Protein AF-W6TSV6-F1 (afdb_monomer_lite)

Radius of gyration: 14.74 Å; chains: 1; bounding box: 38×31×36 Å

Sequence (101 aa):
MAKKYITNPTQRYDGPDFEEYCISASKYLSANRDRVSCVSCPLNNLCIPGFEEQVRKLQNGENPSLTEGCSFKPEQLTTDSLFEGLNEEQINFVKKHIPNL

Secondary structure (DSSP, 8-state):
-PPPPP--TTS---S---EEEEGGGTEEEETTS--HHHHSSTTHHHHHHHHHHHHHHHHTT----SSTT----GGG--HHHHTTT--HHHHHHHHHHSTT-

Foldseek 3Di:
DQDQWDLP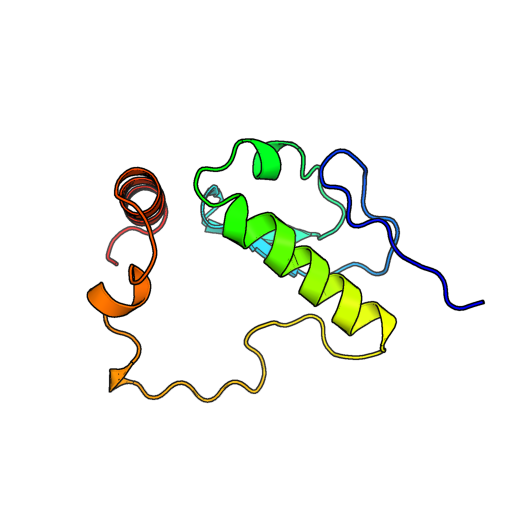LQDFTDDDWDWDQDLQVRDTDISRDRRPVLCVDLVVVPVSVLSVQLSVCVSVVHHSDPCVPDDDDPVCPDLVNVCPPPDPVRNVSNCVRDPPD

Structure (mmCIF, N/CA/C/O backbone):
data_AF-W6TSV6-F1
#
_entry.id   AF-W6TSV6-F1
#
loop_
_atom_site.group_PDB
_atom_site.id
_atom_site.type_symbol
_atom_site.label_atom_id
_atom_site.label_alt_id
_atom_site.label_comp_id
_atom_site.label_asym_id
_atom_site.label_entity_id
_atom_site.label_seq_id
_atom_site.pdbx_PDB_ins_code
_atom_site.Cartn_x
_atom_site.Cartn_y
_atom_site.Cartn_z
_atom_site.occupancy
_atom_site.B_iso_or_equiv
_atom_site.auth_seq_id
_atom_site.auth_comp_id
_atom_site.auth_asym_id
_atom_site.auth_atom_id
_atom_site.pdbx_PDB_model_num
ATOM 1 N N . MET A 1 1 ? 21.525 -5.523 -20.025 1.00 47.25 1 MET A N 1
ATOM 2 C CA . MET A 1 1 ? 21.334 -4.814 -18.741 1.00 47.25 1 MET A CA 1
ATOM 3 C C . MET A 1 1 ? 19.856 -4.889 -18.408 1.00 47.25 1 MET A C 1
ATOM 5 O O . MET A 1 1 ? 19.064 -4.497 -19.255 1.00 47.25 1 MET A O 1
ATOM 9 N N . ALA A 1 2 ? 19.473 -5.464 -17.265 1.00 59.97 2 ALA A N 1
ATOM 10 C CA . ALA A 1 2 ? 18.070 -5.457 -16.850 1.00 59.97 2 ALA A CA 1
ATOM 11 C C . ALA A 1 2 ? 17.647 -4.003 -16.592 1.00 59.97 2 ALA A C 1
ATOM 13 O O . ALA A 1 2 ? 18.373 -3.260 -15.928 1.00 59.97 2 ALA A O 1
ATOM 14 N N . LYS A 1 3 ? 16.524 -3.574 -17.174 1.00 66.19 3 LYS A N 1
ATOM 15 C CA . LYS A 1 3 ? 16.005 -2.217 -16.978 1.00 66.19 3 LYS A CA 1
ATOM 16 C C . LYS A 1 3 ? 15.645 -2.055 -15.495 1.00 66.19 3 LYS A C 1
ATOM 18 O O . LYS A 1 3 ? 14.919 -2.885 -14.950 1.00 66.19 3 LYS A O 1
ATOM 23 N N . LYS A 1 4 ? 16.173 -1.016 -14.836 1.00 82.56 4 LYS A N 1
ATOM 24 C CA . LYS A 1 4 ? 15.778 -0.660 -13.468 1.00 82.56 4 LYS A CA 1
ATOM 25 C C . LYS A 1 4 ? 14.680 0.388 -13.526 1.00 82.56 4 LYS A C 1
ATOM 27 O O . LYS A 1 4 ? 14.906 1.443 -14.108 1.00 82.56 4 LYS A O 1
ATOM 32 N N . TYR A 1 5 ? 13.514 0.075 -12.970 1.00 87.19 5 TYR A N 1
ATOM 33 C CA . TYR A 1 5 ? 12.394 1.011 -12.954 1.00 87.19 5 TYR A CA 1
ATOM 34 C C . TYR A 1 5 ? 12.555 2.043 -11.836 1.00 87.19 5 TYR A C 1
ATOM 36 O O . TYR A 1 5 ? 13.168 1.768 -10.800 1.00 87.19 5 TYR A O 1
ATOM 44 N N . ILE A 1 6 ? 12.009 3.236 -12.054 1.00 84.94 6 ILE A N 1
ATOM 45 C CA . ILE A 1 6 ? 12.103 4.352 -11.107 1.00 84.94 6 ILE A CA 1
ATOM 46 C C . ILE A 1 6 ? 11.154 4.127 -9.925 1.00 84.94 6 ILE A C 1
ATOM 48 O O . ILE A 1 6 ? 9.943 4.090 -10.107 1.00 84.94 6 ILE A O 1
ATOM 52 N N . THR A 1 7 ? 11.683 4.041 -8.703 1.00 86.06 7 THR A N 1
ATOM 53 C CA . THR A 1 7 ? 10.860 3.932 -7.483 1.00 86.06 7 THR A CA 1
ATOM 54 C C . THR A 1 7 ? 10.670 5.249 -6.730 1.00 86.06 7 THR A C 1
ATOM 56 O O . THR A 1 7 ? 9.887 5.311 -5.784 1.00 86.06 7 THR A O 1
ATOM 59 N N . ASN A 1 8 ? 11.366 6.312 -7.146 1.00 85.94 8 ASN A N 1
ATOM 60 C CA . ASN A 1 8 ? 11.317 7.616 -6.494 1.00 85.94 8 ASN A CA 1
ATOM 61 C C . ASN A 1 8 ? 9.890 8.202 -6.556 1.00 85.94 8 ASN A C 1
ATOM 63 O O . ASN A 1 8 ? 9.406 8.457 -7.658 1.00 85.94 8 ASN A O 1
ATOM 67 N N . PRO A 1 9 ? 9.226 8.476 -5.415 1.00 84.50 9 PRO A N 1
ATOM 68 C CA . PRO A 1 9 ? 7.840 8.944 -5.396 1.00 84.50 9 PRO A CA 1
ATOM 69 C C . PRO A 1 9 ? 7.643 10.346 -5.991 1.00 84.50 9 PRO A C 1
ATOM 71 O O . PRO A 1 9 ? 6.511 10.715 -6.290 1.00 84.50 9 PRO A O 1
ATOM 74 N N . THR A 1 10 ? 8.713 11.130 -6.180 1.00 86.88 10 THR A N 1
ATOM 75 C CA . THR A 1 10 ? 8.654 12.446 -6.846 1.00 86.88 10 THR A CA 1
ATOM 76 C C . THR A 1 10 ? 8.837 12.372 -8.361 1.00 86.88 10 THR A C 1
ATOM 78 O O . THR A 1 10 ? 8.819 13.395 -9.045 1.00 86.88 10 THR A O 1
ATOM 81 N N . GLN A 1 11 ? 9.016 11.168 -8.900 1.00 87.38 11 GLN A N 1
ATOM 82 C CA . GLN A 1 11 ? 9.155 10.907 -10.323 1.00 87.38 11 GLN A CA 1
ATOM 83 C C . GLN A 1 11 ? 8.077 9.922 -10.766 1.00 87.38 11 GLN A C 1
ATOM 85 O O . GLN A 1 11 ? 7.600 9.089 -9.998 1.00 87.38 11 GLN A O 1
ATOM 90 N N . ARG A 1 12 ? 7.684 10.013 -12.036 1.00 84.88 12 ARG A N 1
ATOM 91 C CA . ARG A 1 12 ? 6.728 9.066 -12.599 1.00 84.88 12 ARG A CA 1
ATOM 92 C C . ARG A 1 12 ? 7.406 7.712 -12.796 1.00 84.88 12 ARG A C 1
ATOM 94 O O . ARG A 1 12 ? 8.501 7.650 -13.353 1.00 84.88 12 ARG A O 1
ATOM 101 N N . TYR A 1 13 ? 6.736 6.651 -12.363 1.00 89.00 13 TYR A N 1
ATOM 102 C CA . TYR A 1 13 ? 7.130 5.280 -12.667 1.00 89.00 13 TYR A CA 1
ATOM 103 C C . TYR A 1 13 ? 7.128 5.040 -14.188 1.00 89.00 13 TYR A C 1
ATOM 105 O O . TYR A 1 13 ? 6.304 5.604 -14.909 1.00 89.00 13 TYR A O 1
ATOM 113 N N . ASP A 1 14 ? 8.085 4.248 -14.677 1.00 87.88 14 ASP A N 1
ATOM 114 C CA . ASP A 1 14 ? 8.357 4.038 -16.108 1.00 87.88 14 ASP A CA 1
ATOM 115 C C . ASP A 1 14 ? 8.350 2.549 -16.522 1.00 87.88 14 ASP A C 1
ATOM 117 O O . ASP A 1 14 ? 8.905 2.167 -17.566 1.00 87.88 14 ASP A O 1
ATOM 121 N N . GLY A 1 15 ? 7.771 1.693 -15.678 1.00 88.62 15 GLY A N 1
ATOM 122 C CA . GLY A 1 15 ? 7.675 0.251 -15.896 1.00 88.62 15 GLY A CA 1
ATOM 123 C C . GLY A 1 15 ? 6.269 -0.242 -16.267 1.00 88.62 15 GLY A C 1
ATOM 124 O O . GLY A 1 15 ? 5.382 0.562 -16.566 1.00 88.62 15 GLY A O 1
ATOM 125 N N . PRO A 1 16 ? 6.072 -1.574 -16.310 1.00 90.12 16 PRO A N 1
ATOM 126 C CA . PRO A 1 16 ? 4.781 -2.199 -16.582 1.00 90.12 16 PRO A CA 1
ATOM 127 C C . PRO A 1 16 ? 3.724 -1.780 -15.566 1.00 90.12 16 PRO A C 1
ATOM 129 O O . PRO A 1 16 ? 3.991 -1.757 -14.369 1.00 90.12 16 PRO A O 1
ATOM 132 N N . ASP A 1 17 ? 2.519 -1.478 -16.037 1.00 89.75 17 ASP A N 1
ATOM 133 C CA . ASP A 1 17 ? 1.442 -1.060 -15.147 1.00 89.75 17 ASP A CA 1
ATOM 134 C C . ASP A 1 17 ? 0.995 -2.196 -14.212 1.00 89.75 17 ASP A C 1
ATOM 136 O O . ASP A 1 17 ? 0.964 -3.365 -14.599 1.00 89.75 17 ASP A O 1
ATOM 140 N N . PHE A 1 18 ? 0.637 -1.829 -12.985 1.00 91.94 18 PHE A N 1
ATOM 141 C CA . PHE A 1 18 ? 0.033 -2.704 -11.984 1.00 91.94 18 PHE A CA 1
ATOM 142 C C . PHE A 1 18 ? -0.855 -1.8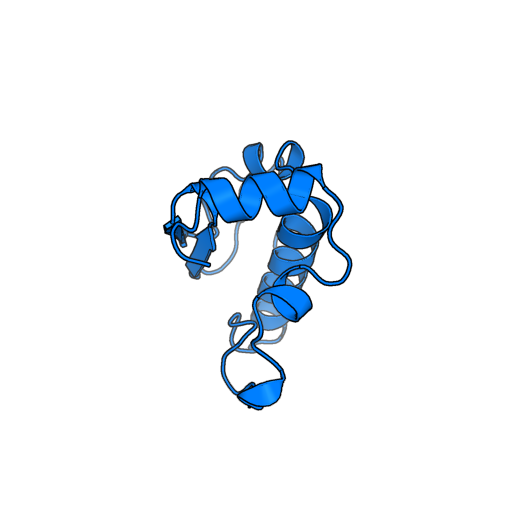80 -11.047 1.00 91.94 18 PHE A C 1
ATOM 144 O O . PHE A 1 18 ? -0.769 -0.649 -11.011 1.00 91.94 18 PHE A O 1
ATOM 151 N N . GLU A 1 19 ? -1.704 -2.561 -10.281 1.00 91.19 19 GLU A N 1
ATOM 152 C CA . GLU A 1 19 ? -2.614 -1.920 -9.336 1.00 91.19 19 GLU A CA 1
ATOM 153 C C . GLU A 1 19 ? -2.065 -1.931 -7.904 1.00 91.19 19 GLU A C 1
ATOM 155 O O . GLU A 1 19 ? -1.597 -2.946 -7.387 1.00 91.19 19 GLU A O 1
ATOM 160 N N . GLU A 1 20 ? -2.159 -0.782 -7.240 1.00 89.56 20 GLU A N 1
ATOM 161 C CA . GLU A 1 20 ? -1.834 -0.593 -5.827 1.00 89.56 20 GLU A CA 1
ATOM 162 C C . GLU A 1 20 ? -3.087 -0.096 -5.103 1.00 89.56 20 GLU A C 1
ATOM 164 O O . GLU A 1 20 ? -3.743 0.847 -5.558 1.00 89.56 20 GLU A O 1
ATOM 169 N N . TYR A 1 21 ? -3.430 -0.701 -3.964 1.00 87.88 21 TYR A N 1
ATOM 170 C CA . TYR A 1 21 ? -4.548 -0.215 -3.162 1.00 87.88 21 TYR A CA 1
ATOM 171 C C . TYR A 1 21 ? -4.164 1.070 -2.422 1.00 87.88 21 TYR A C 1
ATOM 173 O O . TYR A 1 21 ? -3.203 1.103 -1.654 1.00 87.88 21 TYR A O 1
ATOM 181 N N . CYS A 1 22 ? -4.939 2.134 -2.621 1.00 88.75 22 CYS A N 1
ATOM 182 C CA . CYS A 1 22 ? -4.736 3.414 -1.961 1.00 88.75 22 CYS A CA 1
ATOM 183 C C . CYS A 1 22 ? -5.791 3.620 -0.873 1.00 88.75 22 CYS A C 1
ATOM 185 O O . CYS A 1 22 ? -6.965 3.831 -1.176 1.00 88.75 22 CYS A O 1
ATOM 187 N N . ILE A 1 23 ? -5.359 3.612 0.393 1.00 87.50 23 ILE A N 1
ATOM 188 C CA . ILE A 1 23 ? -6.249 3.751 1.557 1.00 87.50 23 ILE A CA 1
ATOM 189 C C . ILE A 1 23 ? -7.037 5.063 1.508 1.00 87.50 23 ILE A C 1
ATOM 191 O O . ILE A 1 23 ? -8.247 5.035 1.689 1.00 87.50 23 ILE A O 1
ATOM 195 N N . SER A 1 24 ? -6.395 6.199 1.203 1.00 87.75 24 SER A N 1
ATOM 196 C CA . SER A 1 24 ? -7.088 7.499 1.171 1.00 87.75 24 SER A CA 1
ATOM 197 C C . SER A 1 24 ? -8.160 7.602 0.091 1.00 87.75 24 SER A C 1
ATOM 199 O O . SER A 1 24 ? -9.120 8.349 0.254 1.00 87.75 24 SER A O 1
ATOM 201 N N . ALA A 1 25 ? -7.985 6.885 -1.019 1.00 88.56 25 ALA A N 1
ATOM 202 C CA . ALA A 1 25 ? -8.927 6.874 -2.130 1.00 88.56 25 ALA A CA 1
ATOM 203 C C . ALA A 1 25 ? -9.915 5.697 -2.063 1.00 88.56 25 ALA A C 1
ATOM 205 O O . ALA A 1 25 ? -10.794 5.611 -2.922 1.00 88.56 25 ALA A O 1
ATOM 206 N N . SER A 1 26 ? -9.736 4.790 -1.095 1.00 87.88 26 SER A N 1
ATOM 207 C CA . SER A 1 26 ? -10.489 3.544 -0.914 1.00 87.88 26 SER A CA 1
ATOM 208 C C . SER A 1 26 ? -10.657 2.742 -2.214 1.00 87.88 26 SER A C 1
ATOM 210 O O . SER A 1 26 ? -11.728 2.208 -2.498 1.00 87.88 26 SER A O 1
ATOM 212 N N . LYS A 1 27 ? -9.614 2.708 -3.056 1.00 90.75 27 LYS A N 1
ATOM 213 C CA . LYS A 1 27 ? -9.633 2.030 -4.361 1.00 90.75 27 LYS A CA 1
ATOM 214 C C . LYS A 1 27 ? -8.236 1.658 -4.841 1.00 90.75 27 LYS A C 1
ATOM 216 O O . LYS A 1 27 ? -7.239 2.221 -4.388 1.00 90.75 27 LYS A O 1
ATOM 221 N N . TYR A 1 28 ? -8.189 0.758 -5.815 1.00 90.12 28 TYR A N 1
ATOM 222 C CA . TYR A 1 28 ? -6.981 0.463 -6.574 1.00 90.12 28 TYR A CA 1
ATOM 223 C C . TYR A 1 28 ? -6.661 1.602 -7.547 1.00 90.12 28 TYR A C 1
ATOM 225 O O . TYR A 1 28 ? -7.549 2.176 -8.183 1.00 90.12 28 TYR A O 1
ATOM 233 N N . LEU A 1 29 ? -5.385 1.970 -7.615 1.00 91.50 29 LEU A N 1
ATOM 234 C CA . LEU A 1 29 ? -4.857 2.989 -8.512 1.00 91.50 29 LEU A CA 1
ATOM 235 C C . LEU A 1 29 ? -3.690 2.417 -9.320 1.00 91.50 29 LEU A C 1
ATOM 237 O O . LEU A 1 29 ? -2.913 1.615 -8.806 1.00 91.50 29 LEU A O 1
ATOM 241 N N . SER A 1 30 ? -3.521 2.905 -10.550 1.00 91.69 30 SER A N 1
ATOM 242 C CA . SER A 1 30 ? -2.362 2.572 -11.388 1.00 91.69 30 SER A CA 1
ATOM 243 C C . SER A 1 30 ? -1.042 2.985 -10.722 1.00 91.69 30 SER A C 1
ATOM 245 O O . SER A 1 30 ? -0.935 4.043 -10.083 1.00 91.69 30 SER A O 1
ATOM 247 N N . ALA A 1 31 ? -0.016 2.157 -10.915 1.00 90.25 31 ALA A N 1
ATOM 248 C CA . ALA A 1 31 ? 1.363 2.407 -10.506 1.00 90.25 31 ALA A CA 1
ATOM 249 C C . ALA A 1 31 ? 1.978 3.651 -11.176 1.00 90.25 31 ALA A C 1
ATOM 251 O O . ALA A 1 31 ? 2.840 4.307 -10.595 1.00 90.25 31 ALA A O 1
ATOM 252 N N . ASN A 1 32 ? 1.498 4.023 -12.368 1.00 89.00 32 ASN A N 1
ATOM 253 C CA . ASN A 1 32 ? 1.994 5.151 -13.167 1.00 89.00 32 ASN A CA 1
ATOM 254 C C . ASN A 1 32 ? 1.431 6.525 -12.760 1.00 89.00 32 ASN A C 1
ATOM 256 O O . ASN A 1 32 ? 1.647 7.515 -13.474 1.00 89.00 32 ASN A O 1
ATOM 260 N N . ARG A 1 33 ? 0.663 6.597 -11.668 1.00 89.75 33 ARG 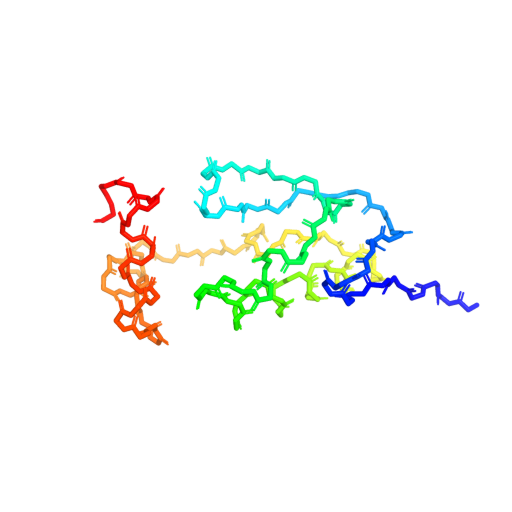A N 1
ATOM 261 C CA . ARG A 1 33 ? 0.097 7.848 -11.142 1.00 89.75 33 ARG A CA 1
ATOM 262 C C . ARG A 1 33 ? 1.168 8.761 -10.539 1.00 89.75 33 ARG A C 1
ATOM 264 O O . ARG A 1 33 ? 2.285 8.333 -10.267 1.00 89.75 33 ARG A O 1
ATOM 271 N N . ASP A 1 34 ? 0.796 10.010 -10.275 1.00 86.81 34 ASP A N 1
ATOM 272 C CA . ASP A 1 34 ? 1.594 10.886 -9.418 1.00 86.81 34 ASP A CA 1
ATOM 273 C C . ASP A 1 34 ? 1.578 10.354 -7.973 1.00 86.81 34 ASP A C 1
ATOM 275 O O . ASP A 1 34 ? 0.512 10.175 -7.378 1.00 86.81 34 ASP A O 1
ATOM 279 N N . ARG A 1 35 ? 2.764 10.054 -7.431 1.00 87.44 35 ARG A N 1
ATOM 280 C CA . ARG A 1 35 ? 2.959 9.501 -6.083 1.00 87.44 35 ARG A CA 1
ATOM 281 C C . ARG A 1 35 ? 3.565 10.523 -5.119 1.00 87.44 35 ARG A C 1
ATOM 283 O O . ARG A 1 35 ? 3.849 10.161 -3.977 1.00 87.44 35 ARG A O 1
ATOM 290 N N . VAL A 1 36 ? 3.669 11.800 -5.506 1.00 87.06 36 VAL A N 1
ATOM 291 C CA . VAL A 1 36 ? 4.125 12.885 -4.619 1.00 87.06 36 VAL A CA 1
ATOM 292 C C . VAL A 1 36 ? 3.273 12.936 -3.349 1.00 87.06 36 VAL A C 1
ATOM 294 O O . VAL A 1 36 ? 3.803 13.118 -2.255 1.00 87.06 36 VAL A O 1
ATOM 297 N N . SER A 1 37 ? 1.967 12.663 -3.452 1.00 85.06 37 SER A N 1
ATOM 298 C CA . SER A 1 37 ? 1.073 12.597 -2.290 1.00 85.06 37 SER A CA 1
ATOM 299 C C . SER A 1 37 ? 1.411 11.474 -1.300 1.00 85.06 37 SER A C 1
ATOM 301 O O . S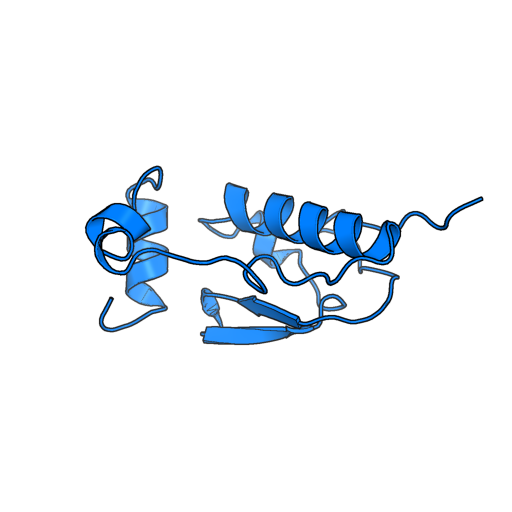ER A 1 37 ? 1.020 11.563 -0.141 1.00 85.06 37 SER A O 1
ATOM 303 N N . CYS A 1 38 ? 2.122 10.414 -1.710 1.00 86.69 38 CYS A N 1
ATOM 304 C CA . CYS A 1 38 ? 2.585 9.386 -0.772 1.00 86.69 38 CYS A CA 1
ATOM 305 C C . CYS A 1 38 ? 3.737 9.870 0.110 1.00 86.69 38 CYS A C 1
ATOM 307 O O . CYS A 1 38 ? 3.916 9.309 1.184 1.00 86.69 38 CYS A O 1
ATOM 309 N N . VAL A 1 39 ? 4.476 10.913 -0.281 1.00 88.19 39 VAL A N 1
ATOM 310 C CA . VAL A 1 39 ? 5.553 11.486 0.546 1.00 88.19 39 VAL A CA 1
ATOM 311 C C . VAL A 1 39 ? 4.981 12.161 1.795 1.00 88.19 39 VAL A C 1
ATOM 313 O O . VAL A 1 39 ? 5.533 12.013 2.884 1.00 88.19 39 VAL A O 1
ATOM 316 N N . SER A 1 40 ? 3.854 12.860 1.649 1.00 88.19 40 SER A N 1
ATOM 317 C CA . SER A 1 40 ? 3.152 13.556 2.735 1.00 88.19 40 SER A CA 1
ATOM 318 C C . SER A 1 40 ? 2.024 12.738 3.377 1.00 88.19 40 SER A C 1
ATOM 320 O O . SER A 1 40 ? 1.312 13.246 4.241 1.00 88.19 40 SER A O 1
ATOM 322 N N . CYS A 1 41 ? 1.837 11.482 2.966 1.00 89.38 41 CYS A N 1
ATOM 323 C CA . CYS A 1 41 ? 0.858 10.581 3.566 1.00 89.38 41 CYS A CA 1
ATOM 324 C C . CYS A 1 41 ? 1.295 10.191 4.992 1.00 89.38 41 CYS A C 1
ATOM 326 O O . CYS A 1 41 ? 2.461 9.839 5.172 1.00 89.38 41 CYS A O 1
ATOM 328 N N . PRO A 1 42 ? 0.387 10.137 5.987 1.00 93.31 42 PRO A N 1
ATOM 329 C CA . PRO A 1 42 ? 0.716 9.621 7.322 1.00 93.31 42 PRO A CA 1
ATOM 330 C C . PRO A 1 42 ? 1.310 8.202 7.311 1.00 93.31 42 PRO A C 1
ATOM 332 O O . PRO A 1 42 ? 2.130 7.856 8.156 1.00 93.31 42 PRO A O 1
ATOM 335 N N . LEU A 1 43 ? 0.940 7.386 6.317 1.00 92.62 43 LEU A N 1
ATOM 336 C CA . LEU A 1 43 ? 1.465 6.033 6.095 1.00 92.62 43 LEU A CA 1
ATOM 337 C C . LEU A 1 43 ? 2.626 6.000 5.079 1.00 92.62 43 LEU A C 1
ATOM 339 O O . LEU A 1 43 ? 2.808 4.995 4.392 1.00 92.62 43 LEU A O 1
ATOM 343 N N . ASN A 1 44 ? 3.390 7.087 4.903 1.00 91.12 44 ASN A N 1
ATOM 344 C CA . ASN A 1 44 ? 4.488 7.144 3.921 1.00 91.12 44 ASN A CA 1
ATOM 345 C C . ASN A 1 44 ? 5.551 6.051 4.139 1.00 91.12 44 ASN A C 1
ATOM 347 O O . ASN A 1 44 ? 6.055 5.473 3.175 1.00 91.12 44 ASN A O 1
ATOM 351 N N . ASN A 1 45 ? 5.808 5.716 5.402 1.00 90.06 45 ASN A N 1
ATOM 352 C CA . ASN A 1 45 ? 6.700 4.666 5.875 1.00 90.06 45 ASN A CA 1
ATOM 353 C C . ASN A 1 45 ? 6.255 3.260 5.441 1.00 90.06 45 ASN A C 1
ATOM 355 O O . ASN A 1 45 ? 7.055 2.335 5.509 1.00 90.06 45 ASN A O 1
ATOM 359 N N . LEU A 1 46 ? 5.008 3.105 4.985 1.00 89.25 46 LEU A N 1
ATOM 360 C CA . LEU A 1 46 ? 4.474 1.877 4.400 1.00 89.25 46 LEU A CA 1
ATOM 361 C C . LEU A 1 46 ? 4.248 2.017 2.885 1.00 89.25 46 LEU A C 1
ATOM 363 O O . LEU A 1 46 ? 4.606 1.110 2.138 1.00 89.25 46 LEU A O 1
ATOM 367 N N . CYS A 1 47 ? 3.712 3.154 2.411 1.00 88.88 47 CYS A N 1
ATOM 368 C CA . CYS A 1 47 ? 3.419 3.378 0.984 1.00 88.88 47 CYS A CA 1
ATOM 369 C C . CYS A 1 47 ? 4.682 3.306 0.109 1.00 88.88 47 CYS A C 1
ATOM 371 O O . CYS A 1 47 ? 4.660 2.722 -0.978 1.00 88.88 47 CYS A O 1
ATOM 373 N N . ILE A 1 48 ? 5.783 3.929 0.548 1.00 90.50 48 ILE A N 1
ATOM 374 C CA . ILE A 1 48 ? 7.008 3.985 -0.260 1.00 90.50 48 ILE A CA 1
ATOM 375 C C . ILE A 1 48 ? 7.676 2.601 -0.314 1.00 90.50 48 ILE A C 1
ATOM 377 O O . ILE A 1 48 ? 7.829 2.094 -1.429 1.00 90.50 48 ILE A O 1
ATOM 381 N N . PRO A 1 49 ? 7.978 1.932 0.820 1.00 92.00 49 PRO A N 1
ATOM 382 C CA . PRO A 1 49 ? 8.610 0.613 0.780 1.00 92.00 49 PRO A CA 1
ATOM 383 C C . PRO A 1 49 ? 7.726 -0.462 0.143 1.00 92.00 49 PRO A C 1
ATOM 385 O O . PRO A 1 49 ? 8.231 -1.325 -0.570 1.00 92.00 49 PRO A O 1
ATOM 388 N N . GLY A 1 50 ? 6.404 -0.397 0.349 1.00 92.00 50 GLY A N 1
ATOM 389 C CA . GLY A 1 50 ? 5.464 -1.316 -0.291 1.00 92.00 50 GLY A CA 1
ATOM 390 C C . GLY A 1 50 ? 5.594 -1.271 -1.811 1.00 92.00 50 GLY A C 1
ATOM 391 O O . GLY A 1 50 ? 5.779 -2.301 -2.447 1.00 92.00 50 GLY A O 1
ATOM 392 N N . PHE A 1 51 ? 5.607 -0.077 -2.398 1.00 92.88 51 PHE A N 1
ATOM 393 C CA . PHE A 1 51 ? 5.786 0.067 -3.841 1.00 92.88 51 PHE A CA 1
ATOM 394 C C . PHE A 1 51 ? 7.167 -0.326 -4.339 1.00 92.88 51 PHE A C 1
ATOM 396 O O . PHE A 1 51 ? 7.273 -0.943 -5.396 1.00 92.88 51 PHE A O 1
ATOM 403 N N . GLU A 1 52 ? 8.222 0.008 -3.597 1.00 93.50 52 GLU A N 1
ATOM 404 C CA . GLU A 1 52 ? 9.572 -0.455 -3.921 1.00 93.50 52 GLU A CA 1
ATOM 405 C C . GLU A 1 52 ? 9.619 -1.981 -4.025 1.00 93.50 52 GLU A C 1
ATOM 407 O O . GLU A 1 52 ? 10.207 -2.510 -4.967 1.00 93.50 52 GLU A O 1
ATOM 412 N N . GLU A 1 53 ? 8.930 -2.683 -3.125 1.00 94.19 53 GLU A N 1
ATOM 413 C CA . GLU A 1 53 ? 8.822 -4.139 -3.148 1.00 94.19 53 GLU A CA 1
ATOM 414 C C . GLU A 1 53 ? 8.004 -4.653 -4.344 1.00 94.19 53 GLU A C 1
ATOM 416 O O . GLU A 1 53 ? 8.430 -5.595 -5.014 1.00 94.19 53 GLU A O 1
ATOM 421 N N . GLN A 1 54 ? 6.873 -4.025 -4.680 1.00 93.31 54 GLN A N 1
ATOM 422 C CA . GLN A 1 54 ? 6.090 -4.396 -5.871 1.00 93.31 54 GLN A CA 1
ATOM 423 C C . GLN A 1 54 ? 6.902 -4.219 -7.161 1.00 93.31 54 GLN A C 1
ATOM 425 O O . GLN A 1 54 ? 6.901 -5.087 -8.038 1.00 93.31 54 GLN A O 1
ATOM 430 N N . VAL A 1 55 ? 7.649 -3.117 -7.263 1.00 93.75 55 VAL A N 1
ATOM 431 C CA . VAL A 1 55 ? 8.550 -2.862 -8.389 1.00 93.75 55 VAL A CA 1
ATOM 432 C C . VAL A 1 55 ? 9.688 -3.881 -8.406 1.00 93.75 55 VAL A C 1
ATOM 434 O O . VAL A 1 55 ? 9.980 -4.429 -9.467 1.00 93.75 55 VAL A O 1
ATOM 437 N N . ARG A 1 56 ? 10.290 -4.202 -7.253 1.00 93.75 56 ARG A N 1
ATOM 438 C CA . ARG A 1 56 ? 11.330 -5.236 -7.139 1.00 93.75 56 ARG A CA 1
ATOM 439 C C . ARG A 1 56 ? 10.830 -6.593 -7.644 1.00 93.75 56 ARG A C 1
ATOM 441 O O . ARG A 1 56 ? 11.528 -7.232 -8.429 1.00 93.75 56 ARG A O 1
ATOM 448 N N . LYS A 1 57 ? 9.621 -7.005 -7.246 1.00 92.62 57 LYS A N 1
ATOM 449 C CA . LYS A 1 57 ? 8.952 -8.225 -7.727 1.00 92.62 57 LYS A CA 1
ATOM 450 C C . LYS A 1 57 ? 8.810 -8.219 -9.248 1.00 92.62 57 LYS A C 1
ATOM 452 O O . LYS A 1 57 ? 9.285 -9.140 -9.908 1.00 92.62 57 LYS A O 1
ATOM 457 N N . LEU A 1 58 ? 8.277 -7.140 -9.822 1.00 91.81 58 LEU A N 1
ATOM 458 C CA . LEU A 1 58 ? 8.147 -6.999 -11.279 1.00 91.81 58 LEU A CA 1
ATOM 459 C C . LEU A 1 58 ? 9.482 -7.085 -12.012 1.00 91.81 58 LEU A C 1
ATOM 461 O O . LEU A 1 58 ? 9.578 -7.738 -13.049 1.00 91.81 58 LEU A O 1
ATOM 465 N N . GLN A 1 59 ? 10.525 -6.450 -11.480 1.00 90.56 59 GLN A N 1
ATOM 466 C CA . GLN A 1 59 ? 11.860 -6.510 -12.073 1.00 90.56 59 GLN A CA 1
ATOM 467 C C . GLN A 1 59 ? 12.439 -7.928 -12.101 1.00 90.56 59 GLN A C 1
ATOM 469 O O . GLN A 1 59 ? 13.240 -8.237 -12.982 1.00 90.56 59 GLN A O 1
ATOM 474 N N . ASN A 1 60 ? 12.018 -8.781 -11.170 1.00 90.94 60 ASN A N 1
ATOM 475 C CA . ASN A 1 60 ? 12.392 -10.188 -11.115 1.00 90.94 60 ASN A CA 1
ATOM 476 C C . ASN A 1 60 ? 11.472 -11.100 -11.946 1.00 90.94 60 ASN A C 1
ATOM 478 O O . ASN A 1 60 ? 11.689 -12.309 -11.975 1.00 90.94 60 ASN A O 1
ATOM 482 N N . GLY A 1 61 ? 10.450 -10.553 -12.613 1.00 90.62 61 GLY A N 1
ATOM 483 C CA . GLY A 1 61 ? 9.427 -11.345 -13.301 1.00 90.62 61 GLY A CA 1
ATOM 484 C C . GLY A 1 61 ? 8.442 -12.035 -12.351 1.00 90.62 61 GLY A C 1
ATOM 485 O O . GLY A 1 61 ? 7.794 -13.002 -12.744 1.00 90.62 61 GLY A O 1
ATOM 486 N N . GLU A 1 62 ? 8.338 -11.564 -11.108 1.00 91.69 62 GLU A N 1
ATOM 487 C CA . GLU A 1 62 ? 7.373 -12.031 -10.111 1.00 91.69 62 GLU A CA 1
ATOM 488 C C . GLU A 1 62 ? 6.066 -11.216 -10.188 1.00 91.69 62 GLU A C 1
ATOM 490 O O . GLU A 1 62 ? 6.029 -10.099 -10.712 1.00 91.69 62 GLU A O 1
ATOM 495 N N . ASN A 1 63 ? 4.985 -11.754 -9.616 1.00 90.75 63 ASN A N 1
ATOM 496 C CA . ASN A 1 63 ? 3.729 -11.023 -9.456 1.00 90.75 63 ASN A CA 1
ATOM 497 C C . ASN A 1 63 ? 3.918 -9.851 -8.458 1.00 90.75 63 ASN A C 1
ATOM 499 O O . ASN A 1 63 ? 4.387 -10.101 -7.345 1.00 90.75 63 ASN A O 1
ATOM 503 N N . PRO A 1 64 ? 3.554 -8.595 -8.806 1.00 92.12 64 PRO A N 1
ATOM 504 C CA . PRO A 1 64 ? 3.666 -7.433 -7.914 1.00 92.12 64 PRO A CA 1
ATOM 505 C C . PRO A 1 64 ? 2.707 -7.446 -6.721 1.00 92.12 64 PRO A C 1
ATOM 507 O O . PRO A 1 64 ? 2.787 -6.557 -5.875 1.00 92.12 64 PRO A O 1
ATOM 510 N N . SER A 1 65 ? 1.764 -8.381 -6.639 1.00 90.31 65 SER A N 1
ATOM 511 C CA . SER A 1 65 ? 0.872 -8.471 -5.490 1.00 90.31 65 SER A CA 1
ATOM 512 C C . SER A 1 65 ? 1.656 -8.780 -4.211 1.00 90.31 65 SER A C 1
ATOM 514 O O . SER A 1 65 ? 2.436 -9.731 -4.143 1.00 90.31 65 SER A O 1
ATOM 516 N N . LEU A 1 66 ? 1.443 -7.961 -3.178 1.00 88.12 66 LEU A N 1
ATOM 517 C CA . LEU A 1 66 ? 2.046 -8.161 -1.855 1.00 88.12 66 LEU A CA 1
ATOM 518 C C . LEU A 1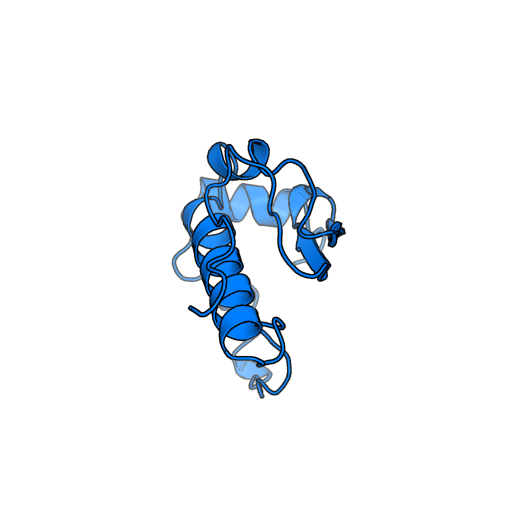 66 ? 1.282 -9.184 -1.009 1.00 88.12 66 LEU A C 1
ATOM 520 O O . LEU A 1 66 ? 1.792 -9.629 0.014 1.00 88.12 66 LEU A O 1
ATOM 524 N N . THR A 1 67 ? 0.057 -9.524 -1.411 1.00 84.25 67 THR A N 1
ATOM 525 C CA . THR A 1 67 ? -0.858 -10.371 -0.636 1.00 84.25 67 THR A CA 1
ATOM 526 C C . THR A 1 67 ? -1.260 -11.645 -1.368 1.00 84.25 67 THR A C 1
ATOM 528 O O . THR A 1 67 ? -1.772 -12.572 -0.740 1.00 84.25 67 THR A O 1
ATOM 531 N N . GLU A 1 68 ? -1.047 -11.731 -2.682 1.00 83.19 68 GLU A N 1
ATOM 532 C CA . GLU A 1 68 ? -1.380 -12.934 -3.441 1.00 83.19 68 GLU A CA 1
ATOM 533 C C . GLU A 1 68 ? -0.507 -14.110 -2.995 1.00 83.19 68 GLU A C 1
ATOM 535 O O . GLU A 1 68 ? 0.717 -14.016 -2.928 1.00 83.19 68 GLU A O 1
ATOM 540 N N . GLY A 1 69 ? -1.157 -15.225 -2.661 1.00 76.94 69 GLY A N 1
ATOM 541 C CA . GLY A 1 69 ? -0.492 -16.412 -2.123 1.00 76.94 69 GLY A CA 1
ATOM 542 C C . GLY A 1 69 ? -0.165 -16.338 -0.627 1.00 76.94 69 GLY A C 1
ATOM 543 O O . GLY A 1 69 ? 0.291 -17.334 -0.065 1.00 76.94 69 GLY A O 1
ATOM 544 N N . CYS A 1 70 ? -0.434 -15.217 0.052 1.00 79.31 70 CYS A N 1
ATOM 545 C CA . CYS A 1 70 ? -0.329 -15.144 1.506 1.00 79.31 70 CYS A CA 1
ATOM 546 C C . CYS A 1 70 ? -1.535 -15.832 2.162 1.00 79.31 70 CYS A C 1
ATOM 548 O O . CYS A 1 70 ? -2.683 -15.432 1.974 1.00 79.31 70 CYS A O 1
ATOM 550 N N . SER A 1 71 ? -1.270 -16.859 2.973 1.00 79.81 71 SER A N 1
ATOM 551 C CA . SER A 1 71 ? -2.280 -17.472 3.837 1.00 79.81 71 SER A CA 1
ATOM 552 C C . SER A 1 71 ? -2.279 -16.765 5.186 1.00 79.81 71 SER A C 1
ATOM 554 O O . SER A 1 71 ? -1.403 -17.009 6.016 1.00 79.81 71 SER A O 1
ATOM 556 N N . PHE A 1 72 ? -3.268 -15.907 5.419 1.00 77.81 72 PHE A N 1
ATOM 557 C CA . PHE A 1 72 ? -3.470 -15.275 6.720 1.00 77.81 72 PHE A CA 1
ATOM 558 C C . PHE A 1 72 ? -4.338 -16.168 7.600 1.00 77.81 72 PHE A C 1
ATOM 560 O O . PHE A 1 72 ? -5.373 -16.671 7.159 1.00 77.81 72 PHE A O 1
ATOM 567 N N . LYS A 1 73 ? -3.928 -16.373 8.854 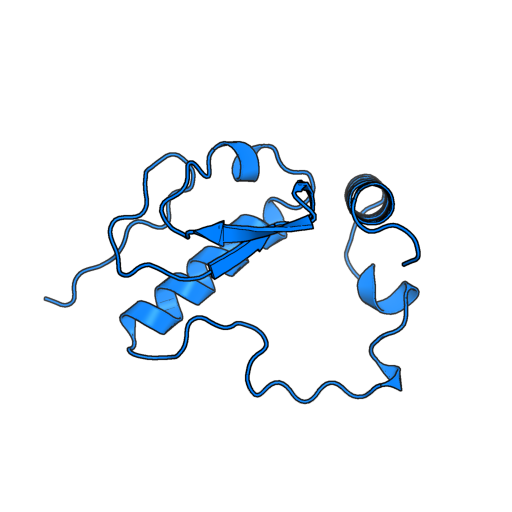1.00 81.00 73 LYS A N 1
ATOM 568 C CA . LYS A 1 73 ? -4.795 -17.033 9.831 1.00 81.00 73 LYS A CA 1
ATOM 569 C C . LYS A 1 73 ? -5.889 -16.047 10.250 1.00 81.00 73 LYS A C 1
ATOM 571 O O . LYS A 1 73 ? -5.544 -14.914 10.584 1.00 81.00 73 LYS A O 1
ATOM 576 N N . PRO A 1 74 ? -7.176 -16.435 10.276 1.00 74.56 74 PRO A N 1
ATOM 577 C CA . PRO A 1 74 ? -8.257 -15.529 10.662 1.00 74.56 74 PRO A CA 1
ATOM 578 C C . PRO A 1 74 ? -8.042 -14.880 12.034 1.00 74.56 74 PRO A C 1
ATOM 580 O O . PRO A 1 74 ? -8.315 -13.696 12.193 1.00 74.56 74 PRO A O 1
ATOM 583 N N . GLU A 1 75 ? -7.470 -15.611 13.001 1.00 78.94 75 GLU A N 1
ATOM 584 C CA . GLU A 1 75 ? -7.151 -15.069 14.329 1.00 78.94 75 GLU A CA 1
ATOM 585 C C . GLU A 1 75 ? -6.095 -13.946 14.335 1.00 78.94 75 GLU A C 1
ATOM 587 O O . GLU A 1 75 ? -5.951 -13.256 15.339 1.00 78.94 75 GLU A O 1
ATOM 592 N N . GLN A 1 76 ? -5.358 -13.750 13.236 1.00 75.44 76 GLN A N 1
ATOM 593 C CA . GLN A 1 76 ? -4.355 -12.689 13.092 1.00 75.44 76 GLN A CA 1
ATOM 594 C C . GLN A 1 76 ? -4.914 -11.416 12.451 1.00 75.44 76 GLN A C 1
ATOM 596 O O . GLN A 1 76 ? -4.206 -10.414 12.399 1.00 75.44 76 GLN A O 1
ATOM 601 N N . LEU A 1 77 ? -6.154 -11.438 11.957 1.00 76.81 77 LEU A N 1
ATOM 602 C CA . LEU A 1 77 ? -6.819 -10.300 11.320 1.00 76.81 77 LEU A CA 1
ATOM 603 C C . LEU A 1 77 ? -7.801 -9.640 12.299 1.00 76.81 77 LEU A C 1
ATOM 605 O O . LEU A 1 77 ? -8.998 -9.557 12.029 1.00 76.81 77 LEU A O 1
ATOM 609 N N . THR A 1 78 ? -7.307 -9.206 13.460 1.00 83.19 78 THR A N 1
ATOM 610 C CA . THR A 1 78 ? -8.091 -8.408 14.411 1.00 83.19 78 THR A CA 1
ATOM 611 C C . THR A 1 78 ? -7.845 -6.921 14.166 1.00 83.19 78 THR A C 1
ATOM 613 O O . THR A 1 78 ? -6.795 -6.524 13.669 1.00 83.19 78 THR A O 1
ATOM 616 N N . THR A 1 79 ? -8.798 -6.064 14.529 1.00 81.31 79 THR A N 1
ATOM 617 C CA . THR A 1 79 ? -8.621 -4.606 14.424 1.00 81.31 79 THR A CA 1
ATOM 618 C C . THR A 1 79 ? -7.375 -4.129 15.180 1.00 81.31 79 THR A C 1
ATOM 620 O O . THR A 1 79 ? -6.649 -3.266 14.694 1.00 81.31 79 THR A O 1
ATOM 623 N N . ASP A 1 80 ? -7.081 -4.738 16.330 1.00 81.31 80 ASP A N 1
ATOM 624 C CA . ASP A 1 80 ? -5.899 -4.411 17.130 1.00 81.31 80 ASP A CA 1
ATOM 625 C C . ASP A 1 80 ? -4.592 -4.810 16.428 1.00 81.31 80 ASP A C 1
ATOM 627 O O . ASP A 1 80 ? -3.641 -4.029 16.430 1.00 81.31 80 ASP A O 1
ATOM 631 N N . SER A 1 81 ? -4.540 -5.980 15.777 1.00 84.31 81 SER A N 1
ATOM 632 C CA . SER A 1 81 ? -3.348 -6.409 15.031 1.00 84.31 81 SER A CA 1
ATOM 633 C C . SER A 1 81 ? -3.142 -5.607 13.744 1.00 84.31 81 SER A C 1
ATOM 635 O O . SER A 1 81 ? -2.005 -5.371 13.343 1.00 84.31 81 SER A O 1
ATOM 637 N N . LEU A 1 82 ? -4.217 -5.116 13.117 1.00 81.62 82 LEU A N 1
ATOM 638 C CA . LEU A 1 82 ? -4.137 -4.234 11.944 1.00 81.62 82 LEU A CA 1
ATOM 639 C C . LEU A 1 82 ? -3.468 -2.887 12.250 1.00 81.62 82 LEU A C 1
ATOM 641 O O . LEU A 1 82 ? -2.934 -2.245 11.345 1.00 81.62 82 LEU A O 1
ATOM 645 N N . PHE A 1 83 ? -3.504 -2.456 13.511 1.00 88.88 83 PHE A N 1
ATOM 646 C CA . PHE A 1 83 ? -2.882 -1.218 13.974 1.00 88.88 83 PHE A CA 1
ATOM 647 C C . PHE A 1 83 ? -1.543 -1.439 14.681 1.00 88.88 83 PHE A C 1
ATOM 649 O O . PHE A 1 83 ? -0.913 -0.472 15.115 1.00 88.88 83 PHE A O 1
ATOM 656 N N . GLU A 1 84 ? -1.084 -2.685 14.781 1.00 88.94 84 GLU A N 1
ATOM 657 C CA . GLU A 1 84 ? 0.182 -3.006 15.422 1.00 88.94 84 GLU A CA 1
ATOM 658 C C . GLU A 1 84 ? 1.349 -2.313 14.699 1.00 88.94 84 GLU A C 1
ATOM 660 O O . GLU A 1 84 ? 1.497 -2.381 13.479 1.00 88.94 84 GLU A O 1
ATOM 665 N N . GLY A 1 85 ? 2.177 -1.594 15.460 1.00 87.75 85 GLY A N 1
ATOM 666 C CA . GLY A 1 85 ? 3.304 -0.829 14.920 1.00 87.75 85 GLY A CA 1
ATOM 667 C C . GLY A 1 85 ? 2.937 0.513 14.271 1.00 87.75 85 GLY A C 1
ATOM 668 O O . GLY A 1 85 ? 3.845 1.227 13.844 1.00 87.75 85 GLY A O 1
ATOM 669 N N . LEU A 1 86 ? 1.653 0.891 14.227 1.00 92.19 86 LEU A N 1
ATOM 670 C CA . LEU A 1 86 ? 1.216 2.221 13.794 1.00 92.19 86 LEU A CA 1
ATOM 671 C C . LEU A 1 86 ? 1.154 3.198 14.973 1.00 92.19 86 LEU A C 1
ATOM 673 O O . LEU A 1 86 ? 0.781 2.838 16.089 1.00 92.19 86 LEU A O 1
ATOM 677 N N . ASN A 1 87 ? 1.485 4.464 14.723 1.00 94.38 87 ASN A N 1
ATOM 678 C CA . ASN A 1 87 ? 1.280 5.535 15.700 1.00 94.38 87 ASN A CA 1
ATOM 679 C C . ASN A 1 87 ? -0.161 6.086 15.655 1.00 94.38 87 ASN A C 1
ATOM 681 O O . ASN A 1 87 ? -0.949 5.759 14.768 1.00 94.38 87 ASN A O 1
ATOM 685 N N . GLU A 1 88 ? -0.515 6.956 16.603 1.00 94.19 88 GLU A N 1
ATOM 686 C CA . GLU A 1 88 ? -1.879 7.493 16.719 1.00 94.19 88 GLU A CA 1
ATOM 687 C C . GLU A 1 88 ? -2.349 8.245 15.459 1.00 94.19 88 GLU A C 1
ATOM 689 O O . GLU A 1 88 ? -3.488 8.077 15.020 1.00 94.19 88 GLU A O 1
ATOM 694 N N . GLU A 1 89 ? -1.473 9.034 14.830 1.00 94.12 89 GLU A N 1
ATOM 695 C CA . GLU A 1 89 ? -1.782 9.756 13.590 1.00 94.12 89 GLU A CA 1
ATOM 696 C C . GLU A 1 89 ? -2.126 8.787 12.447 1.00 94.12 89 GLU A C 1
ATOM 698 O O . GLU A 1 89 ? -3.119 8.965 11.736 1.00 94.12 89 GLU A O 1
ATOM 703 N N . GLN A 1 90 ? -1.340 7.722 12.308 1.00 94.38 90 GLN A N 1
ATOM 704 C CA . GLN A 1 90 ? -1.518 6.674 11.306 1.00 94.38 90 GLN A CA 1
ATOM 705 C C . GLN A 1 90 ? -2.808 5.885 11.529 1.00 94.38 90 GLN A C 1
ATOM 707 O O . GLN A 1 90 ? -3.572 5.675 10.586 1.00 94.38 90 GLN A O 1
ATOM 712 N N . ILE A 1 91 ? -3.094 5.508 12.776 1.00 92.75 91 ILE A N 1
ATOM 713 C CA . ILE A 1 91 ? -4.335 4.817 13.147 1.00 92.75 91 ILE A CA 1
ATOM 714 C C . ILE A 1 91 ? -5.545 5.690 12.810 1.00 92.75 91 ILE A C 1
ATOM 716 O O . ILE A 1 91 ? -6.491 5.227 12.169 1.00 92.75 91 ILE A O 1
ATOM 720 N N . ASN A 1 92 ? -5.507 6.968 13.189 1.00 92.94 92 ASN A N 1
ATOM 721 C CA . ASN A 1 92 ? -6.583 7.912 12.900 1.00 92.94 92 ASN A CA 1
ATOM 722 C C . ASN A 1 92 ? -6.783 8.099 11.392 1.00 92.94 92 ASN A C 1
ATOM 724 O O . ASN A 1 92 ? -7.922 8.157 10.920 1.00 92.94 92 ASN A O 1
ATOM 728 N N . PHE A 1 93 ? -5.697 8.137 10.617 1.00 92.56 93 PHE A N 1
ATOM 729 C CA . PHE A 1 93 ? -5.772 8.175 9.162 1.00 92.56 93 PHE A CA 1
ATOM 730 C C . PHE A 1 93 ? -6.466 6.934 8.588 1.00 92.56 93 PHE A C 1
ATOM 732 O O . PHE A 1 93 ? -7.342 7.081 7.733 1.00 92.56 93 PHE A O 1
ATOM 739 N N . VAL A 1 94 ? -6.118 5.731 9.057 1.00 91.44 94 VAL A N 1
ATOM 740 C CA . VAL A 1 94 ? -6.743 4.485 8.591 1.00 91.44 94 VAL A CA 1
ATOM 741 C C . VAL A 1 94 ? -8.232 4.465 8.939 1.00 91.44 94 VAL A C 1
ATOM 743 O O . VAL A 1 94 ? -9.059 4.311 8.041 1.00 91.44 94 VAL A O 1
ATOM 746 N N . LYS A 1 95 ? -8.592 4.719 10.204 1.00 90.62 95 LYS A N 1
ATOM 747 C CA . LYS A 1 95 ? -9.992 4.746 10.671 1.00 90.62 95 LYS A CA 1
ATOM 748 C C . LYS A 1 95 ? -10.858 5.749 9.908 1.00 90.62 95 LYS A C 1
ATOM 750 O O . LYS A 1 95 ? -12.033 5.497 9.665 1.00 90.62 95 LYS A O 1
ATOM 755 N N . LYS A 1 96 ? -10.283 6.887 9.508 1.00 91.31 96 LYS A N 1
ATOM 756 C CA . LYS A 1 96 ? -10.986 7.910 8.724 1.00 91.31 96 LYS A CA 1
ATOM 757 C C . LYS A 1 96 ? -11.358 7.432 7.315 1.00 91.31 96 LYS A C 1
ATOM 759 O O . LYS A 1 96 ? -12.399 7.841 6.808 1.00 91.31 96 LYS A O 1
ATOM 764 N N . HIS A 1 97 ? -10.509 6.630 6.671 1.00 89.00 97 HIS A N 1
ATOM 765 C CA . HIS A 1 97 ? -10.670 6.258 5.257 1.00 89.00 97 HIS A CA 1
ATOM 766 C C . HIS A 1 97 ? -11.165 4.825 5.036 1.00 89.00 97 HIS A C 1
ATOM 768 O O . HIS A 1 97 ? -11.584 4.481 3.930 1.00 89.00 97 HIS A O 1
ATOM 774 N N . ILE A 1 98 ? -11.144 3.994 6.075 1.00 86.19 98 ILE A N 1
ATOM 775 C CA . ILE A 1 98 ? -11.724 2.655 6.062 1.00 86.19 98 ILE A CA 1
ATOM 776 C C . ILE A 1 98 ? -12.777 2.606 7.177 1.00 86.19 98 ILE A C 1
ATOM 778 O O . ILE A 1 98 ? -12.467 2.243 8.314 1.00 86.19 98 ILE A O 1
ATOM 782 N N . PRO A 1 99 ? -14.015 3.044 6.887 1.00 75.06 99 PRO A N 1
ATOM 783 C CA . PRO A 1 99 ? -15.082 3.022 7.873 1.00 75.06 99 PRO A CA 1
ATOM 784 C C . PRO A 1 99 ? -15.445 1.576 8.229 1.00 75.06 99 PRO A C 1
ATOM 786 O O . PRO A 1 99 ? -15.511 0.717 7.350 1.00 75.06 99 PRO A O 1
ATOM 789 N N . ASN A 1 100 ? -15.754 1.337 9.505 1.00 75.12 100 ASN A N 1
ATOM 790 C CA . ASN A 1 100 ? -16.122 0.027 10.067 1.00 75.12 100 ASN A CA 1
ATOM 791 C C . ASN A 1 100 ? -14.974 -1.000 10.172 1.00 75.12 100 ASN A C 1
ATOM 793 O O . ASN A 1 100 ? -15.243 -2.201 10.157 1.00 75.12 100 ASN A O 1
ATOM 797 N N . LEU A 1 101 ? -13.724 -0.530 10.281 1.00 70.12 101 LEU A N 1
ATOM 798 C CA . LEU A 1 101 ? -12.603 -1.321 10.814 1.00 70.12 101 LEU A CA 1
ATOM 799 C C . LEU A 1 101 ? -12.714 -1.544 12.324 1.00 70.12 101 LEU A C 1
ATOM 801 O O . LEU A 1 101 ? -13.132 -0.591 13.022 1.00 70.12 101 LEU A O 1
#

pLDDT: mean 86.88, std 7.35, range [47.25, 94.38]